Protein AF-G3X0H8-F1 (afdb_monomer)

Sequence (166 aa):
MCTAAGRGQPKPMELRCKNLIKETAKARLRKHDVRSKFSLWLSTKYSVLLPLLVKEEKIYVLFTVRSKKLRTSPGEVCFPGGKREPGDTDDITTALREAQEEIGLQPHQVEVICRLVPYINKPISGQGSKRSSTTYSKCGKGAGNRYQSVFLTVATIGEIPLLPNT

Structure (mmCIF, N/CA/C/O backbone):
data_AF-G3X0H8-F1
#
_entry.id   AF-G3X0H8-F1
#
loop_
_atom_site.group_PDB
_atom_site.id
_atom_site.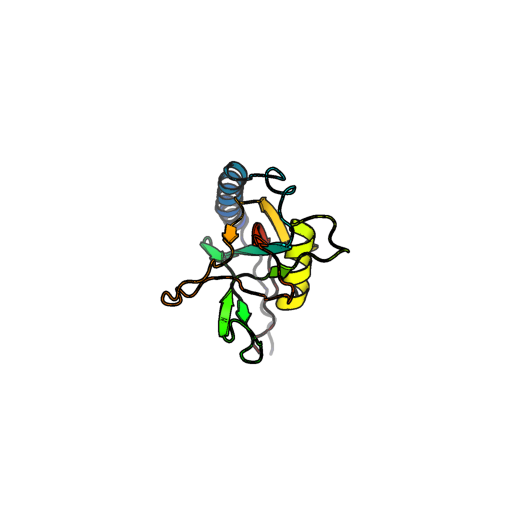type_symbol
_atom_site.label_atom_id
_atom_site.label_alt_id
_atom_site.label_comp_id
_atom_site.label_asym_id
_atom_site.label_entity_id
_atom_site.label_seq_id
_atom_site.pdbx_PDB_ins_code
_atom_site.Cartn_x
_atom_site.Cartn_y
_atom_site.Cartn_z
_atom_site.occupancy
_atom_site.B_iso_or_equiv
_atom_site.auth_seq_id
_atom_site.auth_comp_id
_atom_site.auth_asym_id
_atom_site.auth_atom_id
_atom_site.pdbx_PDB_model_num
ATOM 1 N N . MET A 1 1 ? -30.014 -20.988 31.792 1.00 44.28 1 MET A N 1
ATOM 2 C CA . MET A 1 1 ? -28.809 -20.129 31.774 1.00 44.28 1 MET A CA 1
ATOM 3 C C . MET A 1 1 ? -28.215 -20.148 30.372 1.00 44.28 1 MET A C 1
ATOM 5 O O . MET A 1 1 ? -28.340 -21.172 29.717 1.00 44.28 1 MET A O 1
ATOM 9 N N . CYS A 1 2 ? -27.604 -19.026 29.972 1.00 34.16 2 CYS A N 1
ATOM 10 C CA . CYS A 1 2 ? -26.963 -18.698 28.684 1.00 34.16 2 CYS A CA 1
ATOM 11 C C . CYS A 1 2 ? -27.846 -17.958 27.661 1.00 34.16 2 CYS A C 1
ATOM 13 O O . CYS A 1 2 ? -28.429 -18.526 26.743 1.00 34.16 2 CYS A O 1
ATOM 15 N N . THR A 1 3 ? -27.889 -16.638 27.847 1.00 40.78 3 THR A N 1
ATOM 16 C CA . THR A 1 3 ? -28.308 -15.598 26.902 1.00 40.78 3 THR A CA 1
ATOM 17 C C . THR A 1 3 ? -27.262 -15.437 25.794 1.00 40.78 3 THR A C 1
ATOM 19 O O . THR A 1 3 ? -26.092 -15.182 26.073 1.00 40.78 3 THR A O 1
ATOM 22 N N . ALA A 1 4 ? -27.682 -15.541 24.533 1.00 46.19 4 ALA A N 1
ATOM 23 C CA . ALA A 1 4 ? -26.863 -15.161 23.387 1.00 46.19 4 ALA A CA 1
ATOM 24 C C . ALA A 1 4 ? -26.883 -13.630 23.230 1.00 46.19 4 ALA A C 1
ATOM 26 O O . ALA A 1 4 ? -27.937 -13.031 23.017 1.00 46.19 4 ALA A O 1
ATOM 27 N N . ALA A 1 5 ? -25.717 -12.995 23.358 1.00 43.91 5 ALA A N 1
ATOM 28 C CA . ALA A 1 5 ? -25.538 -11.567 23.132 1.00 43.91 5 ALA A CA 1
ATOM 29 C C . ALA A 1 5 ? -25.761 -11.235 21.646 1.00 43.91 5 ALA A C 1
ATOM 31 O O . ALA A 1 5 ? -24.982 -11.630 20.775 1.00 43.91 5 ALA A O 1
ATOM 32 N N . GLY A 1 6 ? -26.842 -10.511 21.350 1.00 40.19 6 GLY A N 1
ATOM 33 C CA . GLY A 1 6 ? -27.113 -9.979 20.020 1.00 40.19 6 GLY A CA 1
ATOM 34 C C . GLY A 1 6 ? -26.052 -8.953 19.626 1.00 40.19 6 GLY A C 1
ATOM 35 O O . GLY A 1 6 ? -25.871 -7.942 20.301 1.00 40.19 6 GLY A O 1
ATOM 36 N N . ARG A 1 7 ? -25.354 -9.201 18.513 1.00 51.81 7 ARG A N 1
ATOM 37 C CA . ARG A 1 7 ? -24.513 -8.197 17.850 1.00 51.81 7 ARG A CA 1
ATOM 38 C C . ARG A 1 7 ? -25.427 -7.086 17.331 1.00 51.81 7 ARG A C 1
ATOM 40 O O . ARG A 1 7 ? -26.150 -7.289 16.359 1.00 51.81 7 ARG A O 1
ATOM 47 N N . GLY A 1 8 ? -25.434 -5.943 18.015 1.00 49.28 8 GLY A N 1
ATOM 48 C CA . GLY A 1 8 ? -26.210 -4.770 17.623 1.00 49.28 8 GLY A CA 1
ATOM 49 C C . GLY A 1 8 ? -25.766 -4.267 16.253 1.00 49.28 8 GLY A C 1
ATOM 50 O O . GLY A 1 8 ? -24.637 -3.811 16.090 1.00 49.28 8 GLY A O 1
ATOM 51 N N . GLN A 1 9 ? -26.653 -4.370 15.266 1.00 52.72 9 GLN A N 1
ATOM 52 C CA . GLN A 1 9 ? -26.481 -3.730 13.965 1.00 52.72 9 GLN A CA 1
ATOM 53 C C . GLN A 1 9 ? -26.384 -2.203 14.171 1.00 52.72 9 GLN A C 1
ATOM 55 O O . GLN A 1 9 ? -27.178 -1.650 14.941 1.00 52.72 9 GLN A O 1
ATOM 60 N N . PRO A 1 10 ? -25.432 -1.507 13.525 1.00 55.84 10 PRO A N 1
ATOM 61 C CA . PRO A 1 10 ? -25.267 -0.067 13.697 1.00 55.84 10 PRO A CA 1
ATOM 62 C C . PRO A 1 10 ? -26.507 0.686 13.199 1.00 55.84 10 PRO A C 1
ATOM 64 O O . PRO A 1 10 ? -27.081 0.357 12.159 1.00 55.84 10 PRO A O 1
ATOM 67 N N . LYS A 1 11 ? -26.930 1.715 13.943 1.00 51.84 11 LYS A N 1
ATOM 68 C CA . LYS A 1 11 ? -28.125 2.502 13.601 1.00 51.84 11 LYS A CA 1
ATOM 69 C C . LYS A 1 11 ? -27.911 3.261 12.273 1.00 51.84 11 LYS A C 1
ATOM 71 O O . LYS A 1 11 ? -26.797 3.719 12.015 1.00 51.84 11 LYS A O 1
ATOM 76 N N . PRO A 1 12 ? -28.960 3.496 11.458 1.00 56.22 12 PRO A N 1
ATOM 77 C CA . PRO A 1 12 ? -28.841 4.103 10.121 1.00 56.22 12 PRO A CA 1
ATOM 78 C C . PRO A 1 12 ? -28.105 5.455 10.072 1.00 56.22 12 PRO A C 1
ATOM 80 O O . PRO A 1 12 ? -27.419 5.753 9.096 1.00 56.22 12 PRO A O 1
ATOM 83 N N . MET A 1 13 ? -28.206 6.268 11.131 1.00 55.34 13 MET A N 1
ATOM 84 C CA . MET A 1 13 ? -27.499 7.554 11.233 1.00 55.34 13 MET A CA 1
ATOM 85 C C . MET A 1 13 ? -25.981 7.389 11.422 1.00 55.34 13 MET A C 1
ATOM 87 O O . MET A 1 13 ? -25.201 8.166 10.882 1.00 55.34 13 MET A O 1
ATOM 91 N N . GLU A 1 14 ? -25.560 6.340 12.127 1.00 52.50 14 GLU A N 1
ATOM 92 C CA . GLU A 1 14 ? -24.157 6.034 12.416 1.00 52.50 14 GLU A CA 1
ATOM 93 C C . GLU A 1 14 ? -23.444 5.492 11.165 1.00 52.50 14 GLU A C 1
ATOM 95 O O . GLU A 1 14 ? -22.281 5.801 10.905 1.00 52.50 14 GLU A O 1
ATOM 100 N N . LEU A 1 15 ? -24.172 4.751 10.319 1.00 54.50 15 LEU A N 1
ATOM 101 C CA . LEU A 1 15 ? -23.703 4.323 8.997 1.00 54.50 15 LEU A CA 1
ATOM 102 C C . LEU A 1 15 ? -23.510 5.517 8.040 1.00 54.50 15 LEU A C 1
ATOM 104 O O . LEU A 1 15 ? -22.591 5.518 7.220 1.00 54.50 15 LEU A O 1
ATOM 108 N N . ARG A 1 16 ? -24.339 6.564 8.170 1.00 55.53 16 ARG A N 1
ATOM 109 C CA . ARG A 1 16 ? -24.277 7.778 7.339 1.00 55.53 16 ARG A CA 1
ATOM 110 C C . ARG A 1 16 ? -23.019 8.615 7.615 1.00 55.53 16 ARG A C 1
ATOM 112 O O . ARG A 1 16 ? -22.410 9.098 6.663 1.00 55.53 16 ARG A O 1
ATOM 119 N N . CYS A 1 17 ? -22.594 8.732 8.877 1.00 51.53 17 CYS A N 1
ATOM 120 C CA . CYS A 1 17 ? -21.385 9.473 9.274 1.00 51.53 17 CYS A CA 1
ATOM 121 C C . CYS A 1 17 ? -20.080 8.703 8.998 1.00 51.53 17 CYS A C 1
ATOM 123 O O . CYS A 1 17 ? -19.125 9.292 8.487 1.00 51.53 17 CYS A O 1
ATOM 125 N N . LYS A 1 18 ? -20.050 7.376 9.217 1.00 57.94 18 LYS A N 1
ATOM 126 C CA . LYS A 1 18 ? -18.888 6.519 8.881 1.00 57.94 18 LYS A CA 1
ATOM 127 C C . LYS A 1 18 ? -18.514 6.594 7.399 1.00 57.94 18 LYS A C 1
ATOM 129 O O . LYS A 1 18 ? -17.332 6.612 7.052 1.00 57.94 18 LYS A O 1
ATOM 134 N N . ASN A 1 19 ? -19.514 6.706 6.528 1.00 65.25 19 ASN A N 1
ATOM 135 C CA . ASN A 1 19 ? -19.283 6.886 5.099 1.00 65.25 19 ASN A CA 1
ATOM 136 C C . ASN A 1 19 ? -18.688 8.266 4.773 1.00 65.25 19 ASN A C 1
ATOM 138 O O . ASN A 1 19 ? -17.894 8.373 3.846 1.00 65.25 19 ASN A O 1
ATOM 142 N N . LEU A 1 20 ? -18.960 9.314 5.557 1.00 78.62 20 LEU A N 1
ATOM 143 C CA . LEU A 1 20 ? -18.499 10.665 5.231 1.00 78.62 20 LEU A CA 1
ATOM 144 C C . LEU A 1 20 ? -16.974 10.822 5.333 1.00 78.62 20 LEU A C 1
ATOM 146 O O . LEU A 1 20 ? -16.364 11.379 4.419 1.00 78.62 20 LEU A O 1
ATOM 150 N N . ILE A 1 21 ? -16.334 10.318 6.397 1.00 84.94 21 ILE A N 1
ATOM 151 C CA . ILE A 1 21 ? -14.870 10.428 6.541 1.00 84.94 21 ILE A CA 1
ATOM 152 C C . ILE A 1 21 ? -14.135 9.585 5.493 1.00 84.94 21 ILE A C 1
ATOM 154 O O . ILE A 1 21 ? -13.172 10.059 4.884 1.00 84.94 21 ILE A O 1
ATOM 158 N N . LYS A 1 22 ? -14.628 8.367 5.231 1.00 83.81 22 LYS A N 1
ATOM 159 C CA . LYS A 1 22 ? -14.074 7.460 4.222 1.00 83.81 22 LYS A CA 1
ATOM 160 C C . LYS A 1 22 ? -14.166 8.083 2.830 1.00 83.81 22 LYS A C 1
ATOM 162 O O . LYS A 1 22 ? -13.156 8.167 2.132 1.00 83.81 22 LYS A O 1
ATOM 167 N N . GLU A 1 23 ? -15.340 8.582 2.450 1.00 88.31 23 GLU A N 1
ATOM 168 C CA . GLU A 1 23 ? -15.550 9.195 1.136 1.00 88.31 23 GLU A CA 1
ATOM 169 C C . GLU A 1 23 ? -14.804 10.529 0.989 1.00 88.31 23 GLU A C 1
ATOM 171 O O . GLU A 1 23 ? -14.206 10.789 -0.056 1.00 88.31 23 GLU A O 1
ATOM 176 N N . THR A 1 24 ? -14.711 11.337 2.051 1.00 90.62 24 THR A N 1
ATOM 177 C CA . THR A 1 24 ? -13.901 12.569 2.040 1.00 90.62 24 THR A CA 1
ATOM 178 C C . THR A 1 24 ? -12.415 12.261 1.850 1.00 90.62 24 THR A C 1
ATOM 180 O O . THR A 1 24 ? -11.739 12.911 1.047 1.00 90.62 24 THR A O 1
ATOM 183 N N . ALA A 1 25 ? -11.887 11.255 2.556 1.00 89.75 25 ALA A N 1
ATOM 184 C CA . ALA A 1 25 ? -10.498 10.834 2.413 1.00 89.75 25 ALA A CA 1
ATOM 185 C C . ALA A 1 25 ? -10.212 10.332 0.994 1.00 89.75 25 ALA A C 1
ATOM 187 O O . ALA A 1 25 ? -9.245 10.778 0.373 1.00 89.75 25 ALA A O 1
ATOM 188 N N . LYS A 1 26 ? -11.093 9.491 0.440 1.00 91.06 26 LYS A N 1
ATOM 189 C CA . LYS A 1 26 ? -11.005 9.043 -0.956 1.00 91.06 26 LYS A CA 1
ATOM 190 C C . LYS A 1 26 ? -10.997 10.215 -1.929 1.00 91.06 26 LYS A C 1
ATOM 192 O O . LYS A 1 26 ? -10.114 10.289 -2.780 1.00 91.06 26 LYS A O 1
ATOM 197 N N . ALA A 1 27 ? -11.938 11.149 -1.792 1.00 91.81 27 ALA A N 1
ATOM 198 C CA . ALA A 1 27 ? -12.041 12.309 -2.673 1.00 91.81 27 ALA A CA 1
ATOM 199 C C . ALA A 1 27 ? -10.761 13.159 -2.656 1.00 91.81 27 ALA A C 1
ATOM 201 O O . ALA A 1 27 ? -10.318 13.634 -3.702 1.00 91.81 27 ALA A O 1
ATOM 202 N N . ARG A 1 28 ? -10.128 13.321 -1.488 1.00 93.56 28 ARG A N 1
ATOM 203 C CA . ARG A 1 28 ? -8.842 14.025 -1.361 1.00 93.56 28 ARG A CA 1
ATOM 204 C C . ARG A 1 28 ? -7.690 13.235 -1.977 1.00 93.56 28 ARG A C 1
ATOM 206 O O . ARG A 1 28 ? -6.917 13.803 -2.738 1.00 93.56 28 ARG A O 1
ATOM 213 N N . LEU A 1 29 ? -7.593 11.938 -1.697 1.00 93.50 29 LEU A N 1
ATOM 214 C CA . LEU A 1 29 ? -6.523 11.071 -2.202 1.00 93.50 29 LEU A CA 1
ATOM 215 C C . LEU A 1 29 ? -6.539 10.946 -3.728 1.00 93.50 29 LEU A C 1
ATOM 217 O O . LEU A 1 29 ? -5.480 10.976 -4.352 1.00 93.50 29 LEU A O 1
ATOM 221 N N . ARG A 1 30 ? -7.726 10.888 -4.345 1.00 92.69 30 ARG A N 1
ATOM 222 C CA . ARG A 1 30 ? -7.873 10.845 -5.809 1.00 92.69 30 ARG A CA 1
ATOM 223 C C . ARG A 1 30 ? -7.306 12.085 -6.507 1.00 92.69 30 ARG A C 1
ATOM 225 O O . ARG A 1 30 ? -6.848 11.970 -7.638 1.00 92.69 30 ARG A O 1
ATOM 232 N N . LYS A 1 31 ? -7.264 13.247 -5.842 1.00 92.88 31 LYS A N 1
ATOM 233 C CA . LYS A 1 31 ? -6.633 14.467 -6.391 1.00 92.88 31 LYS A CA 1
ATOM 234 C C . LYS A 1 31 ? -5.111 14.344 -6.525 1.00 92.88 31 LYS A C 1
ATOM 236 O O . LYS A 1 31 ? -4.516 15.084 -7.298 1.00 92.88 31 LYS A O 1
ATOM 241 N N . HIS A 1 32 ? -4.496 13.418 -5.791 1.00 91.06 32 HIS A N 1
ATOM 242 C CA . HIS A 1 32 ? -3.055 13.165 -5.808 1.00 91.06 32 HIS A CA 1
ATOM 243 C C . HIS A 1 32 ? -2.674 11.905 -6.600 1.00 91.06 32 HIS A C 1
ATOM 245 O O . HIS A 1 32 ? -1.511 11.505 -6.570 1.00 91.06 32 HIS A O 1
ATOM 251 N N . ASP A 1 33 ? -3.623 11.278 -7.305 1.00 90.44 33 ASP A N 1
ATOM 252 C CA . ASP A 1 33 ? -3.339 10.089 -8.106 1.00 90.44 33 ASP A CA 1
ATOM 253 C C . ASP A 1 33 ? -2.463 10.436 -9.318 1.00 90.44 33 ASP A C 1
ATOM 255 O O . ASP A 1 33 ? -2.898 11.094 -10.266 1.00 90.44 33 ASP A O 1
ATOM 259 N N . VAL A 1 34 ? -1.218 9.957 -9.310 1.00 88.44 34 VAL A N 1
ATOM 260 C CA . VAL A 1 34 ? -0.285 10.132 -10.433 1.00 88.44 34 VAL A CA 1
ATOM 261 C C . VAL A 1 34 ? -0.499 9.104 -11.543 1.00 88.44 34 VAL A C 1
ATOM 263 O O . VAL A 1 34 ? 0.153 9.182 -12.590 1.00 88.44 34 VAL A O 1
ATOM 266 N N . ARG A 1 35 ? -1.426 8.156 -11.350 1.00 82.56 35 ARG A N 1
ATOM 267 C CA . ARG A 1 35 ? -1.718 7.062 -12.278 1.00 82.56 35 ARG A CA 1
ATOM 268 C C . ARG A 1 35 ? -0.433 6.327 -12.696 1.00 82.56 35 ARG A C 1
ATOM 270 O O . ARG A 1 35 ? 0.406 6.002 -11.864 1.00 82.56 35 ARG A O 1
ATOM 277 N N . SER A 1 36 ? -0.282 6.023 -13.983 1.00 74.00 36 SER A N 1
ATOM 278 C CA . SER A 1 36 ? 0.846 5.282 -14.557 1.00 74.00 36 SER A CA 1
ATOM 279 C C . SER A 1 36 ? 1.992 6.179 -15.042 1.00 74.00 36 SER A C 1
ATOM 281 O O . SER A 1 36 ? 2.912 5.670 -15.687 1.00 74.00 36 SER A O 1
ATOM 283 N N . LYS A 1 37 ? 1.984 7.487 -14.724 1.00 73.19 37 LYS A N 1
ATOM 284 C CA . LYS A 1 37 ? 2.945 8.474 -15.264 1.00 73.19 37 LYS A CA 1
ATOM 285 C C . LYS A 1 37 ? 4.418 8.099 -15.057 1.00 73.19 37 LYS A C 1
ATOM 287 O O . LYS A 1 37 ? 5.251 8.475 -15.869 1.00 73.19 37 LYS A O 1
ATOM 292 N N . PHE A 1 38 ? 4.735 7.339 -14.010 1.00 71.44 38 PHE A N 1
ATOM 293 C CA . PHE A 1 38 ? 6.112 6.978 -13.648 1.00 71.44 38 PHE A CA 1
ATOM 294 C C . PHE A 1 38 ? 6.469 5.506 -13.905 1.00 71.44 38 PHE A C 1
ATOM 296 O O . PHE A 1 38 ? 7.515 5.030 -13.472 1.00 71.44 38 PHE A O 1
ATOM 303 N N . SER A 1 39 ? 5.618 4.764 -14.615 1.00 61.44 39 SER A N 1
ATOM 304 C CA . SER A 1 39 ? 5.764 3.311 -14.765 1.00 61.44 39 SER A CA 1
ATOM 305 C C . SER A 1 39 ? 6.861 2.862 -15.749 1.00 61.44 39 SER A C 1
ATOM 307 O O . SER A 1 39 ? 7.119 1.667 -15.836 1.00 61.44 39 SER A O 1
ATOM 309 N N . LEU A 1 40 ? 7.547 3.752 -16.478 1.00 60.88 40 LEU A N 1
ATOM 310 C CA . LEU A 1 40 ? 8.282 3.354 -17.695 1.00 60.88 40 LEU A CA 1
ATOM 311 C C . LEU A 1 40 ? 9.824 3.372 -17.644 1.00 60.88 40 LEU A C 1
ATOM 313 O O . LEU A 1 40 ? 10.432 2.999 -18.638 1.00 60.88 40 LEU A O 1
ATOM 317 N N . TRP A 1 41 ? 10.491 3.744 -16.542 1.00 57.50 41 TRP A N 1
ATOM 318 C CA . TRP A 1 41 ? 11.933 4.085 -16.622 1.00 57.50 41 TRP A CA 1
ATOM 319 C C . TRP A 1 41 ? 12.885 3.452 -15.593 1.00 57.50 41 TRP A C 1
ATOM 321 O O . TRP A 1 41 ? 14.025 3.889 -15.451 1.00 57.50 41 TRP A O 1
ATOM 331 N N . LEU A 1 42 ? 12.451 2.439 -14.836 1.00 63.00 42 LEU A N 1
ATOM 332 C CA . LEU A 1 42 ? 13.184 1.986 -13.643 1.00 63.00 42 LEU A CA 1
ATOM 333 C C . LEU A 1 42 ? 13.426 0.469 -13.675 1.00 63.00 42 LEU A C 1
ATOM 335 O O . LEU A 1 42 ? 12.485 -0.320 -13.694 1.00 63.00 42 LEU A O 1
ATOM 339 N N . SER A 1 43 ? 14.708 0.072 -13.678 1.00 68.94 43 SER A N 1
ATOM 340 C CA . SER A 1 43 ? 15.165 -1.325 -13.841 1.00 68.94 43 SER A CA 1
ATOM 341 C C . SER A 1 43 ? 14.771 -2.234 -12.672 1.00 68.94 43 SER A C 1
ATOM 343 O O . SER A 1 43 ? 14.622 -3.442 -12.837 1.00 68.94 43 SER A O 1
ATOM 345 N N . THR A 1 44 ? 14.605 -1.683 -11.469 1.00 80.44 44 THR A N 1
ATOM 346 C CA . THR A 1 44 ? 14.100 -2.434 -10.317 1.00 80.44 44 THR A CA 1
ATOM 347 C C . THR A 1 44 ? 12.964 -1.661 -9.666 1.00 80.44 44 THR A C 1
ATOM 349 O O . THR A 1 44 ? 13.148 -0.543 -9.176 1.00 80.44 44 THR A O 1
ATOM 352 N N . LYS A 1 45 ? 11.781 -2.274 -9.675 1.00 86.81 45 LYS A N 1
ATOM 353 C CA . LYS A 1 45 ? 10.562 -1.717 -9.099 1.00 86.81 45 LYS A CA 1
ATOM 354 C C . LYS A 1 45 ? 10.171 -2.475 -7.844 1.00 86.81 45 LYS A C 1
ATOM 356 O O . LYS A 1 45 ? 10.245 -3.703 -7.802 1.00 86.81 45 LYS A O 1
ATOM 361 N N . TYR A 1 46 ? 9.742 -1.714 -6.859 1.00 91.25 46 TYR A N 1
ATOM 362 C CA . TYR A 1 46 ? 9.099 -2.172 -5.648 1.00 91.25 46 TYR A CA 1
ATOM 363 C C . TYR A 1 46 ? 7.744 -1.491 -5.544 1.00 91.25 46 TYR A C 1
ATOM 365 O O . TYR A 1 46 ? 7.604 -0.337 -5.950 1.00 91.25 46 TYR A O 1
ATOM 373 N N . SER A 1 47 ? 6.780 -2.174 -4.953 1.00 92.44 47 SER A N 1
ATOM 374 C CA . SER A 1 47 ? 5.482 -1.595 -4.642 1.00 92.44 47 SER A CA 1
ATOM 375 C C . SER A 1 47 ? 5.159 -1.834 -3.182 1.00 92.44 47 SER A C 1
ATOM 377 O O . SER A 1 47 ? 5.408 -2.916 -2.655 1.00 92.44 47 SER A O 1
ATOM 379 N N . VAL A 1 48 ? 4.596 -0.816 -2.542 1.00 94.00 48 VAL A N 1
ATOM 380 C CA . VAL A 1 48 ? 4.103 -0.888 -1.168 1.00 94.00 48 VAL A CA 1
ATOM 381 C C . VAL A 1 48 ? 2.637 -0.489 -1.125 1.00 94.00 48 VAL A C 1
ATOM 383 O O . VAL A 1 48 ? 2.191 0.396 -1.863 1.00 94.00 48 VAL A O 1
ATOM 386 N N . LEU A 1 49 ? 1.891 -1.144 -0.246 1.00 94.12 49 LEU A N 1
ATOM 387 C CA . LEU A 1 49 ? 0.509 -0.819 0.056 1.00 94.12 49 LEU A CA 1
ATOM 388 C C . LEU A 1 49 ? 0.476 0.093 1.282 1.00 94.12 49 LEU A C 1
ATOM 390 O O . LEU A 1 49 ? 0.940 -0.306 2.340 1.00 94.12 49 LEU A O 1
ATOM 394 N N . LEU A 1 50 ? -0.100 1.289 1.162 1.00 95.31 50 LEU A N 1
ATOM 395 C CA . LEU A 1 50 ? -0.452 2.152 2.286 1.00 95.31 50 LEU A CA 1
ATOM 396 C C . LEU A 1 50 ? -1.888 1.814 2.719 1.00 95.31 50 LEU A C 1
ATOM 398 O O . LEU A 1 50 ? -2.835 2.303 2.088 1.00 95.31 50 LEU A O 1
ATOM 402 N N . PRO A 1 51 ? -2.085 0.972 3.747 1.00 92.38 51 PRO A N 1
ATOM 403 C CA . PRO A 1 51 ? -3.391 0.418 4.040 1.00 92.38 51 PRO A CA 1
ATOM 404 C C . PRO A 1 51 ? -4.111 1.311 5.054 1.00 92.38 51 PRO A C 1
ATOM 406 O O . PRO A 1 51 ? -3.637 1.505 6.175 1.00 92.38 51 PRO A O 1
ATOM 409 N N . LEU A 1 52 ? -5.253 1.867 4.648 1.00 92.69 52 LEU A N 1
ATOM 410 C CA . LEU A 1 52 ? -6.081 2.751 5.464 1.00 92.69 52 LEU A CA 1
ATOM 411 C C . LEU A 1 52 ? -7.237 1.972 6.091 1.00 92.69 52 LEU A C 1
ATOM 413 O O . LEU A 1 52 ? -8.069 1.405 5.380 1.00 92.69 52 LEU A O 1
ATOM 417 N N . LEU A 1 53 ? -7.320 1.992 7.419 1.00 89.88 53 LEU A N 1
ATOM 418 C CA . LEU A 1 53 ? -8.430 1.421 8.176 1.00 89.88 53 LEU A CA 1
ATOM 419 C C . LEU A 1 53 ? -9.295 2.549 8.727 1.00 89.88 53 LEU A C 1
ATOM 421 O O . LEU A 1 53 ? -8.780 3.495 9.319 1.00 89.88 53 LEU A O 1
ATOM 425 N N . VAL A 1 54 ? -10.610 2.436 8.557 1.00 85.56 54 VAL A N 1
ATOM 426 C CA . VAL A 1 54 ? -11.571 3.378 9.139 1.00 85.56 54 VAL A CA 1
ATOM 427 C C . VAL A 1 54 ? -12.280 2.681 10.289 1.00 85.56 54 VAL A C 1
ATOM 429 O O . VAL A 1 54 ? -13.028 1.733 10.070 1.00 85.56 54 VAL A O 1
ATOM 432 N N . LYS A 1 55 ? -12.046 3.147 11.515 1.00 83.88 55 LYS A N 1
ATOM 433 C CA . LYS A 1 55 ? -12.678 2.617 12.728 1.00 83.88 55 LYS A CA 1
ATOM 434 C C . LYS A 1 55 ? -13.041 3.779 13.639 1.00 83.88 55 LYS A C 1
ATOM 436 O O . LYS A 1 55 ? -12.250 4.706 13.758 1.00 83.88 55 LYS A O 1
ATOM 441 N N . GLU A 1 56 ? -14.222 3.737 14.262 1.00 84.44 56 GLU A N 1
ATOM 442 C CA . GLU A 1 56 ? -14.639 4.749 15.255 1.00 84.44 56 GLU A CA 1
ATOM 443 C C . GLU A 1 56 ? -14.443 6.198 14.746 1.00 84.44 56 GLU A C 1
ATOM 445 O O . GLU A 1 56 ? -13.894 7.048 15.439 1.00 84.44 56 GLU A O 1
ATOM 450 N N . GLU A 1 57 ? -14.830 6.452 13.486 1.00 81.38 57 GLU A N 1
ATOM 451 C CA . GLU A 1 57 ? -14.701 7.757 12.802 1.00 81.38 57 GLU A CA 1
ATOM 452 C C . GLU A 1 57 ? -13.266 8.306 12.694 1.00 81.38 57 GLU A C 1
ATOM 454 O O . GLU A 1 57 ? -13.051 9.495 12.465 1.00 81.38 57 GLU A O 1
ATOM 459 N N . LYS A 1 58 ? -12.263 7.435 12.802 1.00 86.56 58 LYS A N 1
ATOM 460 C CA . LYS A 1 58 ? -10.847 7.769 12.646 1.00 86.56 58 LYS A CA 1
ATOM 461 C C . LYS A 1 58 ? -10.214 6.928 11.550 1.00 86.56 58 LYS A C 1
ATOM 463 O O . LYS A 1 58 ? -10.635 5.804 11.276 1.00 86.56 58 LYS A O 1
ATOM 468 N N . ILE A 1 59 ? -9.187 7.497 10.924 1.00 89.12 59 ILE A N 1
ATOM 469 C CA . ILE A 1 59 ? -8.362 6.812 9.930 1.00 89.12 59 ILE A CA 1
ATOM 470 C C . ILE A 1 59 ? -7.077 6.359 10.611 1.00 89.12 59 ILE A C 1
ATOM 472 O O . ILE A 1 59 ? -6.374 7.161 11.223 1.00 89.12 59 ILE A O 1
ATOM 476 N N . TYR A 1 60 ? -6.765 5.081 10.457 1.00 91.94 60 TYR A N 1
ATOM 477 C CA . TYR A 1 60 ? -5.536 4.453 10.912 1.00 91.94 60 TYR A CA 1
ATOM 478 C C . TYR A 1 60 ? -4.742 3.973 9.707 1.00 91.94 60 TYR A C 1
ATOM 480 O O . TYR A 1 60 ? -5.310 3.633 8.668 1.00 91.94 60 TYR A O 1
ATOM 488 N N . VAL A 1 61 ? -3.425 3.917 9.868 1.00 92.12 61 VAL A N 1
ATOM 489 C CA . VAL A 1 61 ? -2.524 3.338 8.876 1.00 92.12 61 VAL A CA 1
ATOM 490 C C . VAL A 1 61 ? -1.932 2.068 9.465 1.00 92.12 61 VAL A C 1
ATOM 492 O O . VAL A 1 61 ? -1.406 2.095 10.578 1.00 92.12 61 VAL A O 1
ATOM 495 N N . LEU A 1 62 ? -2.039 0.959 8.735 1.00 89.44 62 LEU A N 1
ATOM 496 C CA . LEU A 1 62 ? -1.447 -0.309 9.148 1.00 89.44 62 LEU A CA 1
ATOM 497 C C . LEU A 1 62 ? 0.027 -0.369 8.754 1.00 89.44 62 LEU A C 1
ATOM 499 O O . LEU A 1 62 ? 0.401 -0.054 7.624 1.00 89.44 62 LEU A O 1
ATOM 503 N N . PHE A 1 63 ? 0.840 -0.834 9.695 1.00 88.69 63 PHE A N 1
ATOM 504 C CA . PHE A 1 63 ? 2.252 -1.122 9.500 1.00 88.69 63 PHE A CA 1
ATOM 505 C C . PHE A 1 63 ? 2.536 -2.582 9.855 1.00 88.69 63 PHE A C 1
ATOM 507 O O . PHE A 1 63 ? 1.838 -3.178 10.675 1.00 88.69 63 PHE A O 1
ATOM 514 N N . THR A 1 64 ? 3.588 -3.136 9.269 1.00 82.81 64 THR A N 1
ATOM 515 C CA . THR A 1 64 ? 4.161 -4.435 9.615 1.00 82.81 64 THR A CA 1
ATOM 516 C C . THR A 1 64 ? 5.493 -4.235 10.325 1.00 82.81 64 THR A C 1
ATOM 518 O O . THR A 1 64 ? 6.198 -3.247 10.106 1.00 82.81 64 THR A O 1
ATOM 521 N N . VAL A 1 65 ? 5.848 -5.179 11.197 1.00 81.94 65 VAL A N 1
ATOM 522 C CA . VAL A 1 65 ? 7.191 -5.262 11.779 1.00 81.94 65 VAL A CA 1
ATOM 523 C C . VAL A 1 65 ? 7.915 -6.403 11.093 1.00 81.94 65 VAL A C 1
ATOM 525 O O . VAL A 1 65 ? 7.482 -7.555 11.150 1.00 81.94 65 VAL A O 1
ATOM 528 N N . ARG A 1 66 ? 9.035 -6.098 10.438 1.00 75.38 66 ARG A N 1
ATOM 529 C CA . ARG A 1 66 ? 9.809 -7.114 9.721 1.00 75.38 66 ARG A CA 1
ATOM 530 C C . ARG A 1 66 ? 10.402 -8.125 10.693 1.00 75.38 66 ARG A C 1
ATOM 532 O O . ARG A 1 66 ? 10.950 -7.762 11.735 1.00 75.38 66 ARG A O 1
ATOM 539 N N . SER A 1 67 ? 10.375 -9.401 10.310 1.00 74.12 67 SER A N 1
ATOM 540 C CA . SER A 1 67 ? 11.017 -10.462 11.089 1.00 74.12 67 SER A CA 1
ATOM 541 C C . SER A 1 67 ? 12.482 -10.128 11.382 1.00 74.12 67 SER A C 1
ATOM 543 O O . SER A 1 67 ? 13.246 -9.751 10.489 1.00 74.12 67 SER A O 1
ATOM 545 N N . LYS A 1 68 ? 12.901 -10.333 12.636 1.00 72.75 68 LYS A N 1
ATOM 546 C CA . LYS A 1 68 ? 14.290 -10.121 13.075 1.00 72.75 68 LYS A CA 1
ATOM 547 C C . LYS A 1 68 ? 15.299 -11.042 12.373 1.00 72.75 68 LYS A C 1
ATOM 549 O O . LYS A 1 68 ? 16.496 -10.796 12.441 1.00 72.75 68 LYS A O 1
ATOM 554 N N . LYS A 1 69 ? 14.823 -12.098 11.705 1.00 67.00 69 LYS A N 1
ATOM 555 C CA . LYS A 1 69 ? 15.648 -13.096 11.006 1.00 67.00 69 LYS A CA 1
ATOM 556 C C . LYS A 1 69 ? 16.027 -12.682 9.576 1.00 67.00 69 LYS A C 1
ATOM 558 O O . LYS A 1 69 ? 16.729 -13.423 8.894 1.00 67.00 69 LYS A O 1
ATOM 563 N N . LEU A 1 70 ? 15.549 -11.532 9.093 1.00 63.62 70 LEU A N 1
ATOM 564 C CA . LEU A 1 70 ? 15.816 -11.070 7.732 1.00 63.62 70 LEU A CA 1
ATOM 565 C C . LEU A 1 70 ? 17.201 -10.430 7.609 1.00 63.62 70 LEU A C 1
ATOM 567 O O . LEU A 1 70 ? 17.679 -9.731 8.497 1.00 63.62 70 LEU A O 1
ATOM 571 N N . ARG A 1 71 ? 17.833 -10.652 6.452 1.00 58.06 71 ARG A N 1
ATOM 572 C CA . ARG A 1 71 ? 19.199 -10.195 6.150 1.00 58.06 71 ARG A CA 1
ATOM 573 C C . ARG A 1 71 ? 19.318 -8.668 6.029 1.00 58.06 71 ARG A C 1
ATOM 575 O O . ARG A 1 71 ? 20.421 -8.139 6.114 1.00 58.06 71 ARG A O 1
ATOM 582 N N . THR A 1 72 ? 18.201 -7.972 5.817 1.00 55.59 72 THR A N 1
ATOM 583 C CA . THR A 1 72 ? 18.113 -6.509 5.739 1.00 55.59 72 THR A CA 1
ATOM 584 C C . THR A 1 72 ? 16.911 -5.988 6.527 1.00 55.59 72 THR A C 1
ATOM 586 O O . THR A 1 72 ? 15.834 -6.595 6.500 1.00 55.59 72 THR A O 1
ATOM 589 N N . SER A 1 73 ? 17.109 -4.855 7.212 1.00 57.53 73 SER A N 1
ATOM 590 C CA . SER A 1 73 ? 16.093 -4.147 8.010 1.00 57.53 73 SER A CA 1
ATOM 591 C C . SER A 1 73 ? 15.316 -5.022 9.019 1.00 57.53 73 SER A C 1
ATOM 593 O O . SER A 1 73 ? 14.082 -4.982 9.041 1.00 57.53 73 SER A O 1
ATOM 595 N N . PRO A 1 74 ? 15.986 -5.865 9.833 1.00 69.19 74 PRO A N 1
ATOM 596 C CA . PRO A 1 74 ? 15.308 -6.694 10.827 1.00 69.19 74 PRO A CA 1
ATOM 597 C C . PRO A 1 74 ? 14.656 -5.829 11.915 1.00 69.19 74 PRO A C 1
ATOM 599 O O . PRO A 1 74 ? 15.311 -4.973 12.504 1.00 69.19 74 PRO A O 1
ATOM 602 N N . GLY A 1 75 ? 13.378 -6.076 12.215 1.00 73.06 75 GLY A N 1
ATOM 603 C CA . GLY A 1 75 ? 12.636 -5.343 13.247 1.00 73.06 75 GLY A CA 1
ATOM 604 C C . GLY A 1 75 ? 12.196 -3.928 12.860 1.00 73.06 75 G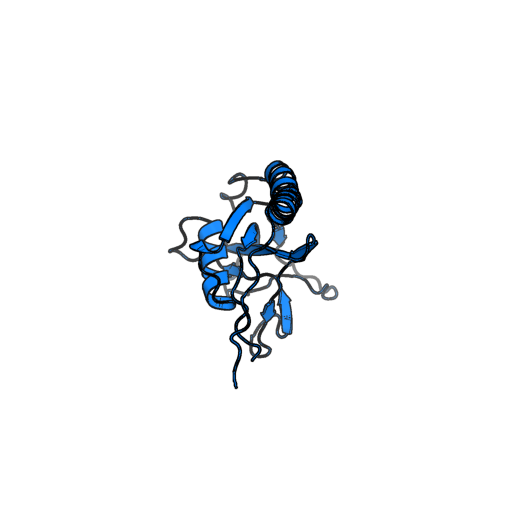LY A C 1
ATOM 605 O O . GLY A 1 75 ? 11.620 -3.241 13.699 1.00 73.06 75 GLY A O 1
ATOM 606 N N . GLU A 1 76 ? 12.442 -3.484 11.624 1.00 79.69 76 GLU A N 1
ATOM 607 C CA . GLU A 1 76 ? 11.956 -2.185 11.153 1.00 79.69 76 GLU A CA 1
ATOM 608 C C . GLU A 1 76 ? 10.441 -2.208 10.918 1.00 79.69 76 GLU A C 1
ATOM 610 O O . GLU A 1 76 ? 9.874 -3.214 10.478 1.00 79.69 76 GLU A O 1
ATOM 615 N N . VAL A 1 77 ? 9.806 -1.069 11.206 1.00 84.19 77 VAL A N 1
ATOM 616 C CA . VAL A 1 77 ? 8.400 -0.802 10.901 1.00 84.19 77 VAL A CA 1
ATOM 617 C C . VAL A 1 77 ? 8.303 -0.371 9.440 1.00 84.19 77 VAL A C 1
ATOM 619 O O . VAL A 1 77 ? 8.938 0.605 9.037 1.00 84.19 77 VAL A O 1
ATOM 622 N N . CYS A 1 78 ? 7.515 -1.082 8.641 1.00 87.06 78 CYS A N 1
ATOM 623 C CA . CYS A 1 78 ? 7.315 -0.770 7.230 1.00 87.06 78 CYS A CA 1
ATOM 624 C C . CYS A 1 78 ? 5.859 -0.965 6.803 1.00 87.06 78 CYS A C 1
ATOM 626 O O . CYS A 1 78 ? 5.055 -1.561 7.510 1.00 87.06 78 CYS A O 1
ATOM 628 N N . PHE A 1 79 ? 5.506 -0.446 5.633 1.00 92.94 79 PHE A N 1
ATOM 629 C CA . PHE A 1 79 ? 4.259 -0.828 4.969 1.00 92.94 79 PHE A CA 1
ATOM 630 C C . PHE A 1 79 ? 4.382 -2.217 4.347 1.00 92.94 79 PHE A C 1
ATOM 632 O O . PHE A 1 79 ? 5.501 -2.568 3.992 1.00 92.94 79 PHE A O 1
ATOM 639 N N . PRO A 1 80 ? 3.292 -2.979 4.158 1.00 90.62 80 PRO A N 1
ATOM 640 C CA . PRO A 1 80 ? 3.344 -4.203 3.368 1.00 90.62 80 PRO A CA 1
ATOM 641 C C . PRO A 1 80 ? 3.843 -3.922 1.951 1.00 90.62 80 PRO A C 1
ATOM 643 O O . PRO A 1 80 ? 3.396 -2.958 1.319 1.00 90.62 80 PRO A O 1
ATOM 646 N N . GLY A 1 81 ? 4.757 -4.740 1.436 1.00 91.94 81 GLY A N 1
ATOM 647 C CA . GLY A 1 81 ? 5.239 -4.556 0.073 1.00 91.94 81 GLY A CA 1
ATOM 648 C C . GLY A 1 81 ? 6.571 -5.209 -0.253 1.00 91.94 81 GLY A C 1
ATOM 649 O O . GLY A 1 81 ? 7.342 -5.641 0.604 1.00 91.94 81 GLY A O 1
ATOM 650 N N . GLY A 1 82 ? 6.895 -5.196 -1.539 1.00 90.38 82 GLY A N 1
ATOM 651 C CA . GLY A 1 82 ? 8.088 -5.860 -2.025 1.00 90.38 82 GLY A CA 1
ATOM 652 C C . GLY A 1 82 ? 8.337 -5.666 -3.505 1.00 90.38 82 GLY A C 1
ATOM 653 O O . GLY A 1 82 ? 7.965 -4.650 -4.093 1.00 90.38 82 GLY A O 1
ATOM 654 N N . LYS A 1 83 ? 9.135 -6.573 -4.064 1.00 91.12 83 LYS A N 1
ATOM 655 C CA . LYS A 1 83 ? 9.735 -6.395 -5.387 1.00 91.12 83 LYS A CA 1
ATOM 656 C C . LYS A 1 83 ? 8.724 -6.827 -6.437 1.00 91.12 83 LYS A C 1
ATOM 658 O O . LYS A 1 83 ? 8.086 -7.856 -6.271 1.00 91.12 83 LYS A O 1
ATOM 663 N N . ARG A 1 84 ? 8.647 -6.096 -7.547 1.00 90.88 84 ARG A N 1
ATOM 664 C CA . ARG A 1 84 ? 7.863 -6.544 -8.696 1.00 90.88 84 ARG A CA 1
ATOM 665 C C . ARG A 1 84 ? 8.441 -7.834 -9.271 1.00 90.88 84 ARG A C 1
ATOM 667 O O . ARG A 1 84 ? 9.648 -7.917 -9.529 1.00 90.88 84 ARG A O 1
ATOM 674 N N . GLU A 1 85 ? 7.566 -8.801 -9.501 1.00 91.44 85 GLU A N 1
ATOM 675 C CA . GLU A 1 85 ? 7.884 -10.091 -10.105 1.00 91.44 85 GLU A CA 1
ATOM 676 C C . GLU A 1 85 ? 7.418 -10.162 -11.568 1.00 91.44 85 GLU A C 1
ATOM 678 O O . GLU A 1 85 ? 6.555 -9.379 -11.974 1.00 91.44 85 GLU A O 1
ATOM 683 N N . PRO A 1 86 ? 7.969 -11.081 -12.390 1.00 89.31 86 PRO A N 1
ATOM 684 C CA . PRO A 1 86 ? 7.576 -11.214 -13.796 1.00 89.31 86 PRO A CA 1
ATOM 685 C C . PRO A 1 86 ? 6.081 -11.489 -14.017 1.00 89.31 86 PRO A C 1
ATOM 687 O O . PRO A 1 86 ? 5.562 -11.140 -15.072 1.00 89.31 86 PRO A O 1
ATOM 690 N N . GLY A 1 87 ? 5.397 -12.094 -13.039 1.00 89.25 87 GLY A N 1
ATOM 691 C CA . GLY A 1 87 ? 3.959 -12.375 -13.103 1.00 89.25 87 GLY A CA 1
ATOM 692 C C . GLY A 1 87 ? 3.054 -11.183 -12.767 1.00 89.25 87 GLY A C 1
ATOM 693 O O . GLY A 1 87 ? 1.851 -11.253 -13.005 1.00 89.25 87 GLY A O 1
ATOM 694 N N . ASP A 1 88 ? 3.600 -10.086 -12.235 1.00 92.25 88 ASP A N 1
ATOM 695 C CA . ASP A 1 88 ? 2.793 -8.941 -11.813 1.00 92.25 88 ASP A CA 1
ATOM 696 C C . ASP A 1 88 ? 2.411 -8.070 -13.021 1.00 92.25 88 ASP A C 1
ATOM 698 O O . ASP A 1 88 ? 3.272 -7.455 -13.669 1.00 92.25 88 ASP A O 1
ATOM 702 N N . THR A 1 89 ? 1.107 -7.961 -13.296 1.00 91.94 89 THR A N 1
ATOM 703 C CA . THR A 1 89 ? 0.591 -7.190 -14.445 1.00 91.94 89 THR A CA 1
ATOM 704 C C . THR A 1 89 ? 0.888 -5.693 -14.321 1.00 91.94 89 THR A C 1
ATOM 706 O O . THR A 1 89 ? 1.288 -5.038 -15.288 1.00 91.94 89 THR A O 1
ATOM 709 N N . ASP A 1 90 ? 0.808 -5.154 -13.106 1.00 90.44 90 ASP A N 1
ATOM 710 C CA . ASP A 1 90 ? 1.109 -3.765 -12.793 1.00 90.44 90 ASP A CA 1
ATOM 711 C C . ASP A 1 90 ? 1.642 -3.589 -11.363 1.00 90.44 90 ASP A C 1
ATOM 713 O O . ASP A 1 90 ? 1.771 -4.536 -10.587 1.00 90.44 90 ASP A O 1
ATOM 717 N N . ASP A 1 91 ? 1.982 -2.348 -11.019 1.00 91.19 91 ASP A N 1
ATOM 718 C CA . ASP A 1 91 ? 2.569 -2.028 -9.717 1.00 91.19 91 ASP A CA 1
ATOM 719 C C . ASP A 1 91 ? 1.545 -2.180 -8.565 1.00 91.19 91 ASP A C 1
ATOM 721 O O . ASP A 1 91 ? 1.949 -2.355 -7.414 1.00 91.19 91 ASP A O 1
ATOM 725 N N . ILE A 1 92 ? 0.235 -2.157 -8.858 1.00 93.50 92 ILE A N 1
ATOM 726 C CA . ILE A 1 92 ? -0.839 -2.424 -7.884 1.00 93.50 92 ILE A CA 1
ATOM 727 C C . ILE A 1 92 ? -0.876 -3.920 -7.562 1.00 93.50 92 ILE A C 1
ATOM 729 O O . ILE A 1 92 ? -0.920 -4.288 -6.390 1.00 93.50 92 ILE A O 1
ATOM 733 N N . THR A 1 93 ? -0.793 -4.768 -8.589 1.00 94.69 93 THR A N 1
ATOM 734 C CA . THR A 1 93 ? -0.736 -6.229 -8.473 1.00 94.69 93 THR A CA 1
ATOM 735 C C . THR A 1 93 ? 0.404 -6.646 -7.548 1.00 94.69 93 THR A C 1
ATOM 737 O O . THR A 1 93 ? 0.168 -7.398 -6.606 1.00 94.69 93 THR A O 1
ATOM 740 N N . THR A 1 94 ? 1.601 -6.071 -7.724 1.00 94.06 94 THR A N 1
ATOM 741 C CA . THR A 1 94 ? 2.739 -6.309 -6.820 1.00 94.06 94 THR A CA 1
ATOM 742 C C . THR A 1 94 ? 2.412 -5.957 -5.364 1.00 94.06 94 THR A C 1
ATOM 744 O O . THR A 1 94 ? 2.702 -6.739 -4.464 1.00 94.06 94 THR A O 1
ATOM 747 N N . ALA A 1 95 ? 1.813 -4.785 -5.109 1.00 94.62 95 ALA A N 1
ATOM 748 C CA . ALA A 1 95 ? 1.498 -4.347 -3.745 1.00 94.62 95 ALA A CA 1
ATOM 749 C C . ALA A 1 95 ? 0.458 -5.254 -3.070 1.00 94.62 95 ALA A C 1
ATOM 751 O O . ALA A 1 95 ? 0.590 -5.560 -1.887 1.00 94.62 95 ALA A O 1
ATOM 752 N N . LEU A 1 96 ? -0.570 -5.676 -3.814 1.00 94.88 96 LEU A N 1
ATOM 753 C CA . LEU A 1 96 ? -1.618 -6.559 -3.304 1.00 94.88 96 LEU A CA 1
ATOM 754 C C . LEU A 1 96 ? -1.095 -7.975 -3.048 1.00 94.88 96 LEU A C 1
ATOM 756 O O . LEU A 1 96 ? -1.401 -8.531 -1.998 1.00 94.88 96 LEU A O 1
ATOM 760 N N . ARG A 1 97 ? -0.273 -8.528 -3.952 1.00 96.06 97 ARG A N 1
ATOM 761 C CA . ARG A 1 97 ? 0.374 -9.835 -3.767 1.00 96.06 97 ARG A CA 1
ATOM 762 C C . ARG A 1 97 ? 1.226 -9.853 -2.497 1.00 96.06 97 ARG A C 1
ATOM 764 O O . ARG A 1 97 ? 1.035 -10.710 -1.643 1.00 96.06 97 ARG A O 1
ATOM 771 N N . GLU A 1 98 ? 2.114 -8.875 -2.333 1.00 94.25 98 GLU A N 1
ATOM 772 C CA . GLU A 1 98 ? 2.980 -8.799 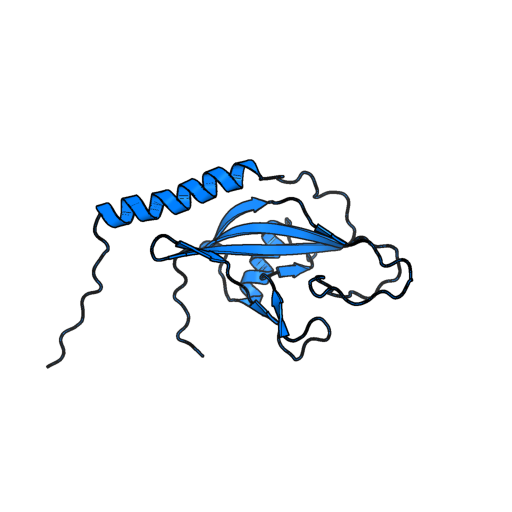-1.147 1.00 94.25 98 GLU A CA 1
ATOM 773 C C . GLU A 1 98 ? 2.161 -8.569 0.135 1.00 94.25 98 GLU A C 1
ATOM 775 O O . GLU A 1 98 ? 2.448 -9.172 1.163 1.00 94.25 98 GLU A O 1
ATOM 780 N N . ALA A 1 99 ? 1.095 -7.760 0.096 1.00 92.19 99 ALA A N 1
ATOM 781 C CA . ALA A 1 99 ? 0.204 -7.602 1.248 1.00 92.19 99 ALA A CA 1
ATOM 782 C C . ALA A 1 99 ? -0.543 -8.903 1.598 1.00 92.19 99 ALA A C 1
ATOM 784 O O . ALA A 1 99 ? -0.728 -9.214 2.776 1.00 92.19 99 ALA A O 1
ATOM 785 N N . GLN A 1 100 ? -0.948 -9.686 0.599 1.00 93.50 100 GLN A N 1
ATOM 786 C CA . GLN A 1 100 ? -1.543 -10.999 0.821 1.00 93.50 100 GLN A CA 1
ATOM 787 C C . GLN A 1 100 ? -0.539 -11.964 1.471 1.00 93.50 100 GLN A C 1
ATOM 789 O O . GLN A 1 100 ? -0.896 -12.656 2.421 1.00 93.50 100 GLN A O 1
ATOM 794 N N . GLU A 1 101 ? 0.710 -11.986 1.005 1.00 90.31 101 GLU A N 1
ATOM 795 C CA . GLU A 1 101 ? 1.774 -12.837 1.554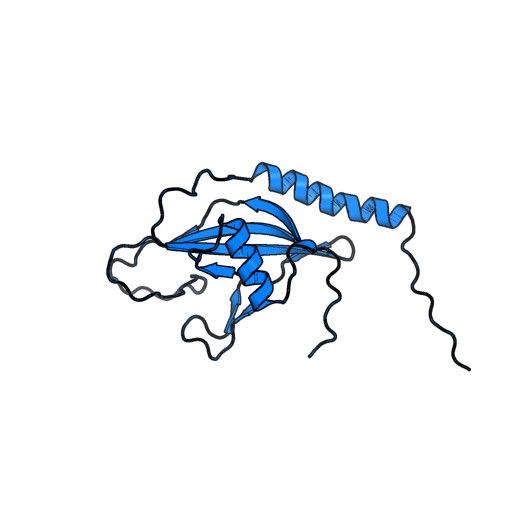 1.00 90.31 101 GLU A CA 1
ATOM 796 C C . GLU A 1 101 ? 2.189 -12.430 2.977 1.00 90.31 101 GLU A C 1
ATOM 798 O O . GLU A 1 101 ? 2.389 -13.293 3.832 1.00 90.31 101 GLU A O 1
ATOM 803 N N . GLU A 1 102 ? 2.317 -11.127 3.251 1.00 88.62 102 GLU A N 1
ATOM 804 C CA . GLU A 1 102 ? 2.839 -10.632 4.531 1.00 88.62 102 GLU A CA 1
ATOM 805 C C . GLU A 1 102 ? 1.782 -10.561 5.642 1.00 88.62 102 GLU A C 1
ATOM 807 O O . GLU A 1 102 ? 2.112 -10.798 6.805 1.00 88.62 102 GLU A O 1
ATOM 812 N N . ILE A 1 103 ? 0.529 -10.215 5.317 1.00 87.81 103 ILE A N 1
ATOM 813 C CA . ILE A 1 103 ? -0.534 -9.985 6.316 1.00 87.81 103 ILE A CA 1
ATOM 814 C C . ILE A 1 103 ? -1.856 -10.701 6.002 1.00 87.81 103 ILE A C 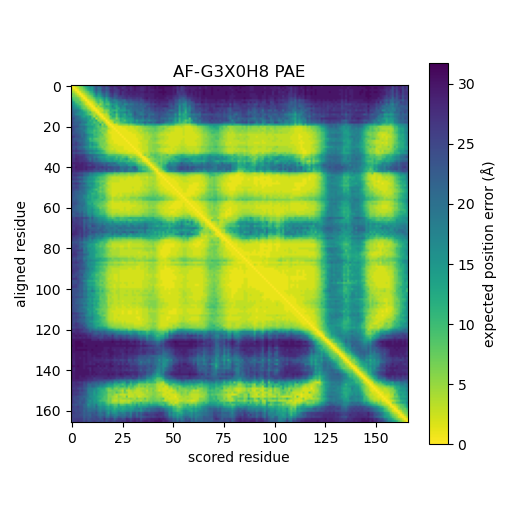1
ATOM 816 O O . ILE A 1 103 ? -2.855 -10.457 6.675 1.00 87.81 103 ILE A O 1
ATOM 820 N N . GLY A 1 104 ? -1.896 -11.570 4.987 1.00 90.44 104 GLY A N 1
ATOM 821 C CA . GLY A 1 104 ? -3.096 -12.338 4.631 1.00 90.44 104 GLY A CA 1
ATOM 822 C C . GLY A 1 104 ? -4.217 -11.516 3.987 1.00 90.44 104 GLY A C 1
ATOM 823 O O . GLY A 1 104 ? -5.334 -12.017 3.844 1.00 90.44 104 GLY A O 1
ATOM 824 N N . LEU A 1 105 ? -3.942 -10.263 3.608 1.00 89.81 105 LEU A N 1
ATOM 825 C CA . LEU A 1 105 ? -4.937 -9.331 3.089 1.00 89.81 105 LEU A CA 1
ATOM 826 C C . LEU A 1 105 ? -5.378 -9.733 1.678 1.00 89.81 105 LEU A C 1
ATOM 828 O O . LEU A 1 105 ? -4.617 -9.608 0.721 1.00 89.81 105 LEU A O 1
ATOM 832 N N . GLN A 1 106 ? -6.620 -10.194 1.543 1.00 92.25 106 GLN A N 1
ATOM 833 C CA . GLN A 1 106 ? -7.142 -10.641 0.257 1.00 92.25 106 GLN A CA 1
ATOM 834 C C . GLN A 1 106 ? -7.466 -9.445 -0.650 1.00 92.25 106 GLN A C 1
ATOM 836 O O . GLN A 1 106 ? -8.034 -8.459 -0.168 1.00 92.25 106 GLN A O 1
ATOM 841 N N . PRO A 1 107 ? -7.224 -9.526 -1.972 1.00 90.12 107 PRO A N 1
ATOM 842 C CA . PRO A 1 107 ? -7.513 -8.430 -2.901 1.00 90.12 107 PRO A CA 1
ATOM 843 C C . PRO A 1 107 ? -8.957 -7.907 -2.832 1.00 90.12 107 PRO A C 1
ATOM 845 O O . PRO A 1 107 ? -9.184 -6.706 -2.932 1.00 90.12 107 PRO A O 1
ATOM 848 N N . HIS A 1 108 ? -9.938 -8.782 -2.589 1.00 89.94 108 HIS A N 1
ATOM 849 C CA . HIS A 1 108 ? -11.352 -8.399 -2.475 1.00 89.94 108 HIS A CA 1
ATOM 850 C C . HIS A 1 108 ? -11.691 -7.624 -1.186 1.00 89.94 108 HIS A C 1
ATOM 852 O O . HIS A 1 108 ? -12.775 -7.055 -1.078 1.00 89.94 108 HIS A O 1
ATOM 858 N N . GLN A 1 109 ? -10.795 -7.605 -0.194 1.00 89.94 109 GLN A N 1
ATOM 859 C CA . GLN A 1 109 ? -10.942 -6.817 1.036 1.00 89.94 109 GLN A CA 1
ATOM 860 C C . GLN A 1 109 ? -10.414 -5.388 0.869 1.00 89.94 109 GLN A C 1
ATOM 862 O O . GLN A 1 109 ? -10.492 -4.592 1.806 1.00 89.94 109 GLN A O 1
ATOM 867 N N . VAL A 1 110 ? -9.857 -5.062 -0.299 1.00 91.31 110 VAL A N 1
ATOM 868 C CA . VAL A 1 110 ? -9.107 -3.836 -0.542 1.00 91.31 110 VAL A CA 1
ATOM 869 C C . VAL A 1 110 ? -9.757 -3.037 -1.663 1.00 91.31 110 VAL A C 1
ATOM 871 O O . VAL A 1 110 ? -9.979 -3.531 -2.763 1.00 91.31 110 VAL A O 1
ATOM 874 N N . GLU A 1 111 ? -10.015 -1.759 -1.405 1.00 93.50 111 GLU A N 1
ATOM 875 C CA . GLU A 1 111 ? -10.394 -0.795 -2.436 1.00 93.50 111 GLU A CA 1
ATOM 876 C C . GLU A 1 111 ? -9.202 0.124 -2.708 1.00 93.50 111 GLU A C 1
ATOM 878 O O . GLU A 1 111 ? -8.860 0.971 -1.878 1.00 93.50 111 GLU A O 1
ATOM 883 N N . VAL A 1 112 ? -8.565 -0.039 -3.870 1.00 94.00 112 VAL A N 1
ATOM 884 C CA . VAL A 1 112 ? -7.443 0.807 -4.296 1.00 94.00 112 VAL A CA 1
ATOM 885 C C . VAL A 1 112 ? -7.954 2.194 -4.690 1.00 94.00 112 VAL A C 1
ATOM 887 O O . VAL A 1 112 ? -8.836 2.340 -5.537 1.00 94.00 112 VAL A O 1
ATOM 890 N N . ILE A 1 113 ? -7.388 3.233 -4.075 1.00 94.00 113 ILE A N 1
ATOM 891 C CA . ILE A 1 113 ? -7.860 4.617 -4.209 1.00 94.00 113 ILE A CA 1
ATOM 892 C C . ILE A 1 113 ? -7.004 5.398 -5.204 1.00 94.00 113 ILE A C 1
ATOM 894 O O . ILE A 1 113 ? -7.552 6.069 -6.082 1.00 94.00 113 ILE A O 1
ATOM 898 N N . CYS A 1 114 ? -5.679 5.350 -5.044 1.00 92.88 114 CYS A N 1
ATOM 899 C CA . CYS A 1 114 ? -4.738 6.093 -5.877 1.00 92.88 114 CYS A CA 1
ATOM 900 C C . CYS A 1 114 ? -3.320 5.508 -5.839 1.00 92.88 114 CYS A C 1
ATOM 902 O O . CYS A 1 114 ? -2.956 4.754 -4.932 1.00 92.88 114 CYS A O 1
ATOM 904 N N . ARG A 1 115 ? -2.508 5.915 -6.820 1.00 93.19 115 ARG A N 1
ATOM 905 C CA . ARG A 1 115 ? -1.051 5.772 -6.811 1.00 93.19 115 ARG A CA 1
ATOM 906 C C . ARG A 1 115 ? -0.430 7.124 -6.489 1.00 93.19 115 ARG A C 1
ATOM 908 O O . ARG A 1 115 ? -0.762 8.120 -7.128 1.00 93.19 115 ARG A O 1
ATOM 915 N N . LEU A 1 116 ? 0.467 7.169 -5.512 1.00 91.69 116 LEU A N 1
ATOM 916 C CA . LEU A 1 116 ? 1.203 8.387 -5.170 1.00 91.69 116 LEU A CA 1
ATOM 917 C C . LEU A 1 116 ? 2.504 8.488 -5.972 1.00 91.69 116 LEU A C 1
ATOM 919 O O . LEU A 1 116 ? 2.921 7.544 -6.647 1.00 91.69 116 LEU A O 1
ATOM 923 N N . VAL A 1 117 ? 3.148 9.655 -5.896 1.00 89.31 117 VAL A N 1
ATOM 924 C CA . VAL A 1 117 ? 4.471 9.884 -6.492 1.00 89.31 117 VAL A CA 1
ATOM 925 C C . VAL A 1 117 ? 5.448 8.822 -5.965 1.00 89.31 117 VA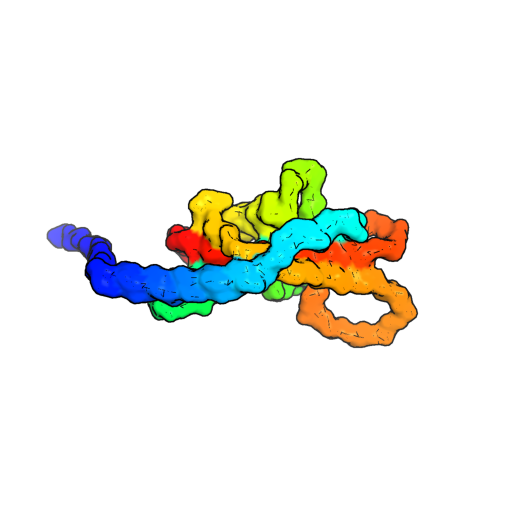L A C 1
ATOM 927 O O . VAL A 1 117 ? 5.545 8.652 -4.747 1.00 89.31 117 VAL A O 1
ATOM 930 N N . PRO A 1 118 ? 6.165 8.098 -6.843 1.00 86.69 118 PRO A N 1
ATOM 931 C CA . PRO A 1 118 ? 7.092 7.070 -6.400 1.00 86.69 118 PRO A CA 1
ATOM 932 C C . PRO A 1 118 ? 8.321 7.681 -5.730 1.00 86.69 118 PRO A C 1
ATOM 934 O O . PRO A 1 118 ? 8.807 8.746 -6.118 1.00 86.69 118 PRO A O 1
ATOM 937 N N . TYR A 1 119 ? 8.872 6.959 -4.761 1.00 85.56 119 TYR A N 1
ATOM 938 C CA . TYR A 1 119 ? 10.161 7.295 -4.170 1.00 85.56 119 TYR A CA 1
ATOM 939 C C . TYR A 1 119 ? 11.291 6.705 -5.020 1.00 85.56 119 TYR A C 1
ATOM 941 O O . TYR A 1 119 ? 11.287 5.508 -5.314 1.00 85.56 119 TYR A O 1
ATOM 949 N N . ILE A 1 120 ? 12.261 7.534 -5.412 1.00 83.12 120 ILE A N 1
ATOM 950 C CA . ILE A 1 120 ? 13.421 7.121 -6.213 1.00 83.12 120 ILE A CA 1
ATOM 951 C C . ILE A 1 120 ? 14.652 7.105 -5.309 1.00 83.12 120 ILE A C 1
ATOM 953 O O . ILE A 1 120 ? 15.135 8.157 -4.889 1.00 83.12 120 ILE A O 1
ATOM 957 N N . ASN A 1 121 ? 15.186 5.914 -5.042 1.00 72.69 121 ASN A N 1
ATOM 958 C CA . ASN A 1 121 ? 16.439 5.776 -4.312 1.00 72.69 121 ASN A CA 1
ATOM 959 C C . ASN A 1 121 ? 17.618 5.965 -5.280 1.00 72.69 121 ASN A C 1
ATOM 961 O O . ASN A 1 121 ? 17.718 5.256 -6.290 1.00 72.69 121 ASN A O 1
ATOM 965 N N . LYS A 1 122 ? 18.502 6.929 -4.992 1.00 61.94 122 LYS A N 1
ATOM 966 C CA . LYS A 1 122 ? 19.726 7.134 -5.778 1.00 61.94 122 LYS A CA 1
ATOM 967 C C . LYS A 1 122 ? 20.724 6.020 -5.437 1.00 61.94 122 LYS A C 1
ATOM 969 O O . LYS A 1 122 ? 20.879 5.705 -4.257 1.00 61.94 122 LYS A O 1
ATOM 974 N N . PRO A 1 123 ? 21.421 5.427 -6.422 1.00 54.25 123 PRO A N 1
ATOM 975 C CA . PRO A 1 123 ? 22.525 4.533 -6.107 1.00 54.25 123 PRO A CA 1
ATOM 976 C C . PRO A 1 123 ? 23.556 5.306 -5.276 1.00 54.25 123 PRO A C 1
ATOM 978 O O . PRO A 1 123 ? 23.895 6.444 -5.605 1.00 54.25 123 PRO A O 1
ATOM 981 N N . ILE A 1 124 ? 24.017 4.705 -4.178 1.00 52.41 124 ILE A N 1
ATOM 982 C CA . ILE A 1 124 ? 25.061 5.282 -3.330 1.00 52.41 124 ILE A CA 1
ATOM 983 C C . ILE A 1 124 ? 26.356 5.264 -4.150 1.00 52.41 124 ILE A C 1
ATOM 985 O O . ILE A 1 124 ? 27.075 4.268 -4.168 1.00 52.41 124 ILE A O 1
ATOM 989 N N . SER A 1 125 ? 26.649 6.352 -4.862 1.00 45.00 125 SER A N 1
ATOM 990 C CA . SER A 1 125 ? 28.011 6.649 -5.299 1.00 45.00 125 SER A CA 1
ATOM 991 C C . SER A 1 125 ? 28.829 6.861 -4.029 1.00 45.00 125 SER A C 1
ATOM 993 O O . SER A 1 125 ? 28.490 7.733 -3.230 1.00 45.00 125 SER A O 1
ATOM 995 N N . GLY A 1 126 ? 29.816 5.996 -3.795 1.00 47.72 126 GLY A N 1
ATOM 996 C CA . GLY A 1 126 ? 30.486 5.845 -2.507 1.00 47.72 126 GLY A CA 1
ATOM 997 C C . GLY A 1 126 ? 30.855 7.163 -1.829 1.00 47.72 126 GLY A C 1
ATOM 998 O O . GLY A 1 126 ? 31.645 7.930 -2.360 1.00 47.72 126 GLY A O 1
ATOM 999 N N . GLN A 1 127 ? 30.302 7.385 -0.638 1.00 37.84 127 GLN A N 1
ATOM 1000 C CA . GLN A 1 127 ? 30.928 8.128 0.451 1.00 37.84 127 GLN A CA 1
ATOM 1001 C C . GLN A 1 127 ? 30.150 7.843 1.739 1.00 37.84 127 GLN A C 1
ATOM 1003 O O . GLN A 1 127 ? 28.919 7.869 1.768 1.00 37.84 127 GLN A O 1
ATOM 1008 N N . GLY A 1 128 ? 30.883 7.481 2.793 1.00 45.25 128 GLY A N 1
ATOM 1009 C CA . GLY A 1 128 ? 30.323 7.154 4.095 1.00 45.25 128 GLY A CA 1
ATOM 1010 C C . GLY A 1 128 ? 29.582 8.348 4.688 1.00 45.25 128 GLY A C 1
ATOM 1011 O O . GLY A 1 128 ? 30.166 9.402 4.904 1.00 45.25 128 GLY A O 1
ATOM 1012 N N . SER A 1 129 ? 28.297 8.180 4.980 1.00 36.94 129 SER A N 1
ATOM 1013 C CA . SER A 1 129 ? 27.557 9.098 5.837 1.00 36.94 129 SER A CA 1
ATOM 1014 C C . SER A 1 129 ? 26.442 8.342 6.552 1.00 36.94 129 SER A C 1
ATOM 1016 O O . SER A 1 129 ? 25.903 7.356 6.048 1.00 36.94 129 SER A O 1
ATOM 1018 N N . LYS A 1 130 ? 26.203 8.737 7.799 1.00 36.69 130 LYS A N 1
ATOM 1019 C CA . LYS A 1 130 ? 25.472 7.996 8.831 1.00 36.69 130 LYS A CA 1
ATOM 1020 C C . LYS A 1 130 ? 24.058 7.618 8.369 1.00 36.69 130 LYS A C 1
ATOM 1022 O O . LYS A 1 130 ? 23.337 8.430 7.803 1.00 36.69 130 LYS A O 1
ATOM 1027 N N . ARG A 1 131 ? 23.683 6.362 8.642 1.00 44.03 131 ARG A N 1
ATOM 1028 C CA . ARG A 1 131 ? 22.392 5.740 8.311 1.00 44.03 131 ARG A CA 1
ATOM 1029 C C . ARG A 1 131 ? 21.223 6.554 8.874 1.00 44.03 131 ARG A C 1
ATOM 1031 O O . ARG A 1 131 ? 20.948 6.479 10.067 1.00 44.03 131 ARG A O 1
ATOM 1038 N N . SER A 1 132 ? 20.501 7.253 8.006 1.00 36.16 132 SER A N 1
ATOM 1039 C CA . SER A 1 132 ? 19.112 7.647 8.242 1.00 36.16 132 SER A CA 1
ATOM 1040 C C . SER A 1 132 ? 18.205 6.456 7.908 1.00 36.16 132 SER A C 1
ATOM 1042 O O . SER A 1 132 ? 18.087 5.986 6.774 1.00 36.16 132 SER A O 1
ATOM 1044 N N . SER A 1 133 ? 17.629 5.910 8.970 1.00 41.84 133 SER A N 1
ATOM 1045 C CA . SER A 1 133 ? 16.810 4.707 9.059 1.00 41.84 133 SER A CA 1
ATOM 1046 C C . SER A 1 133 ? 15.406 4.909 8.479 1.00 41.84 133 SER A C 1
ATOM 1048 O O . SER A 1 133 ? 14.468 5.182 9.221 1.00 41.84 133 SER A O 1
ATOM 1050 N N . THR A 1 134 ? 15.235 4.815 7.158 1.00 36.84 134 THR A N 1
ATOM 1051 C CA . THR A 1 134 ? 13.912 4.554 6.527 1.00 36.84 134 THR A CA 1
ATOM 1052 C C . THR A 1 134 ? 14.023 4.000 5.097 1.00 36.84 134 THR A C 1
ATOM 1054 O O . THR A 1 134 ? 13.071 4.041 4.319 1.00 36.84 134 THR A O 1
ATOM 1057 N N . THR A 1 135 ? 15.196 3.508 4.692 1.00 39.94 135 THR A N 1
ATOM 1058 C CA . THR A 1 135 ? 15.436 3.174 3.282 1.00 39.94 135 THR A CA 1
ATOM 1059 C C . THR A 1 135 ? 15.090 1.714 3.012 1.00 39.94 135 THR A C 1
ATOM 1061 O O . THR A 1 135 ? 15.862 0.825 3.369 1.00 39.94 135 THR A O 1
ATOM 1064 N N . TYR A 1 136 ? 13.965 1.479 2.327 1.00 38.72 136 TYR A N 1
ATOM 1065 C CA . TYR A 1 136 ? 13.584 0.191 1.738 1.00 38.72 136 TYR A CA 1
ATOM 1066 C C . TYR A 1 136 ? 14.755 -0.377 0.912 1.00 38.72 136 TYR A C 1
ATOM 1068 O O . TYR A 1 136 ? 14.980 0.007 -0.232 1.00 38.72 136 TYR A O 1
ATOM 1076 N N . 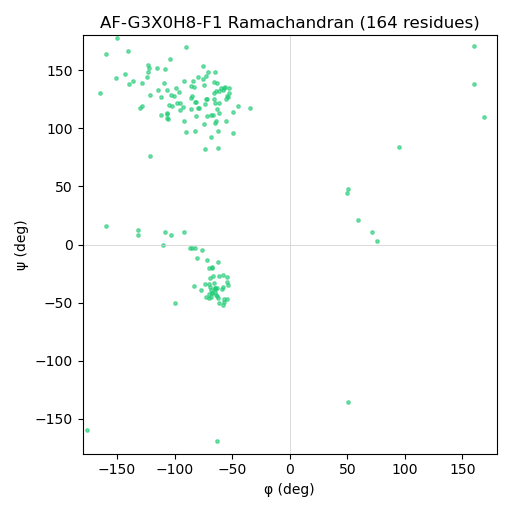SER A 1 137 ? 15.548 -1.261 1.522 1.00 41.22 137 SER A N 1
ATOM 1077 C CA . SER A 1 137 ? 16.758 -1.841 0.930 1.00 41.22 137 SER A CA 1
ATOM 1078 C C . SER A 1 137 ? 16.633 -3.364 0.889 1.00 41.22 137 SER A C 1
ATOM 1080 O O . SER A 1 137 ? 17.243 -4.087 1.680 1.00 41.22 137 SER A O 1
ATOM 1082 N N . LYS A 1 138 ? 15.838 -3.893 -0.051 1.00 44.34 138 LYS A N 1
ATOM 1083 C CA . LYS A 1 138 ? 15.958 -5.299 -0.482 1.00 44.34 138 LYS A CA 1
ATOM 1084 C C . LYS A 1 138 ? 17.099 -5.338 -1.516 1.00 44.34 138 LYS A C 1
ATOM 1086 O O . LYS A 1 138 ? 16.940 -4.969 -2.677 1.00 44.34 138 LYS A O 1
ATOM 1091 N N . CYS A 1 139 ? 18.303 -5.704 -1.073 1.00 34.66 139 CYS A N 1
ATOM 1092 C CA . CYS A 1 139 ? 19.473 -5.826 -1.946 1.00 34.66 139 CYS A CA 1
ATOM 1093 C C . CYS A 1 139 ? 19.362 -7.098 -2.803 1.00 34.66 139 CYS A C 1
ATOM 1095 O O . CYS A 1 139 ? 19.594 -8.206 -2.320 1.00 34.66 139 CYS A O 1
ATOM 1097 N N . GLY A 1 140 ? 19.015 -6.935 -4.081 1.00 36.16 140 GLY A N 1
ATOM 1098 C CA . GLY A 1 140 ? 19.267 -7.935 -5.115 1.00 36.16 140 GLY A CA 1
ATOM 1099 C C . GLY A 1 140 ? 20.675 -7.737 -5.674 1.00 36.16 140 GLY A C 1
ATOM 1100 O O . GLY A 1 140 ? 20.959 -6.693 -6.262 1.00 36.16 140 GLY A O 1
ATOM 1101 N N . LYS A 1 141 ? 21.553 -8.729 -5.494 1.00 36.47 141 LYS A N 1
ATOM 1102 C CA . LYS A 1 141 ? 22.920 -8.721 -6.035 1.00 36.47 141 LYS A CA 1
ATOM 1103 C C . LYS A 1 141 ? 22.891 -8.502 -7.554 1.00 36.47 141 LYS A C 1
ATOM 1105 O O . LYS A 1 141 ? 22.214 -9.226 -8.274 1.00 36.47 141 LYS A O 1
ATOM 1110 N N . GLY A 1 142 ? 23.610 -7.489 -8.026 1.00 35.59 142 GLY A N 1
ATOM 1111 C CA . GLY A 1 142 ? 23.844 -7.214 -9.444 1.00 35.59 142 GLY A CA 1
ATOM 1112 C C . GLY A 1 142 ? 24.465 -5.830 -9.600 1.00 35.59 142 GLY A C 1
ATOM 1113 O O . GLY A 1 142 ? 23.810 -4.826 -9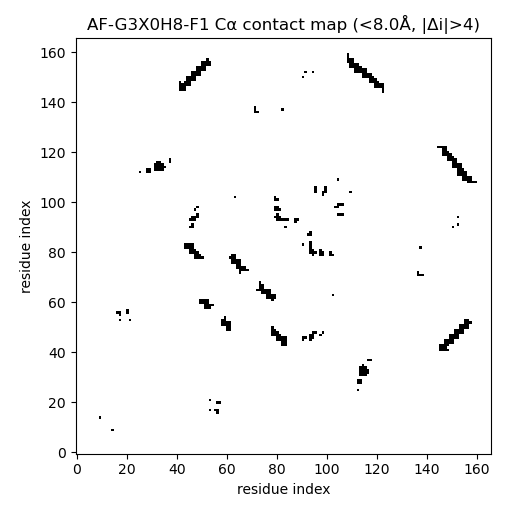.309 1.00 35.59 142 GLY A O 1
ATOM 1114 N N . ALA A 1 143 ? 25.740 -5.802 -9.978 1.00 38.03 143 ALA A N 1
ATOM 1115 C CA . ALA A 1 143 ? 26.520 -4.595 -10.199 1.00 38.03 143 ALA A CA 1
ATOM 1116 C C . ALA A 1 143 ? 25.959 -3.812 -11.398 1.00 38.03 143 ALA A C 1
ATOM 1118 O O . ALA A 1 143 ? 25.784 -4.355 -12.482 1.00 38.03 143 ALA A O 1
ATOM 1119 N N . GLY A 1 144 ? 25.636 -2.544 -11.170 1.00 40.94 144 GLY A N 1
ATOM 1120 C CA . GLY A 1 144 ? 25.105 -1.606 -12.154 1.00 40.94 144 GLY A CA 1
ATOM 1121 C C . GLY A 1 144 ? 24.421 -0.459 -11.418 1.00 40.94 144 GLY A C 1
ATOM 1122 O O . GLY A 1 144 ? 23.736 -0.707 -10.424 1.00 40.94 144 GLY A O 1
ATOM 1123 N N . ASN A 1 145 ? 24.617 0.785 -11.865 1.00 43.09 145 ASN A N 1
ATOM 1124 C CA . ASN A 1 145 ? 23.938 1.972 -11.330 1.00 43.09 145 ASN A CA 1
ATOM 1125 C C . ASN A 1 145 ? 22.420 1.846 -11.549 1.00 43.09 145 ASN A C 1
ATOM 1127 O O . ASN A 1 145 ? 21.874 2.332 -12.535 1.00 43.09 145 ASN A O 1
ATOM 1131 N N . ARG A 1 146 ? 21.730 1.136 -10.654 1.00 55.19 146 ARG A N 1
ATOM 1132 C CA . ARG A 1 146 ? 20.298 0.851 -10.756 1.00 55.19 146 ARG A CA 1
ATOM 1133 C C . ARG A 1 146 ? 19.546 1.689 -9.734 1.00 55.19 146 ARG A C 1
ATOM 1135 O O . ARG A 1 146 ? 19.612 1.422 -8.537 1.00 55.19 146 ARG A O 1
ATOM 1142 N N . TYR A 1 147 ? 18.816 2.689 -10.219 1.00 54.28 147 TYR A N 1
ATOM 1143 C CA . TYR A 1 147 ? 17.795 3.367 -9.426 1.00 54.28 147 TYR A CA 1
ATOM 1144 C C . TYR A 1 147 ? 16.723 2.354 -9.019 1.00 54.28 147 TYR A C 1
ATOM 1146 O O . TYR A 1 147 ? 16.233 1.584 -9.852 1.00 54.28 147 TYR A O 1
ATOM 1154 N N . GLN A 1 148 ? 16.371 2.356 -7.736 1.00 66.44 148 GLN A N 1
ATOM 1155 C CA . GLN A 1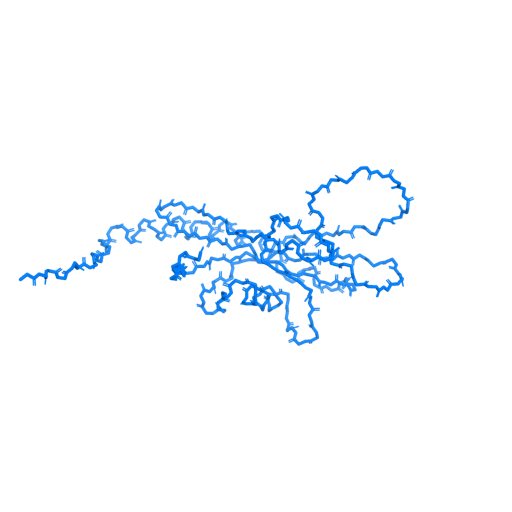 148 ? 15.229 1.600 -7.229 1.00 66.44 148 GLN A CA 1
ATOM 1156 C C . GLN A 1 148 ? 14.052 2.553 -7.091 1.00 66.44 148 GLN A C 1
ATOM 1158 O O . GLN A 1 148 ? 14.203 3.662 -6.578 1.00 66.44 148 GLN A O 1
ATOM 1163 N N . SER A 1 149 ? 12.890 2.114 -7.554 1.00 73.44 149 SER A N 1
ATOM 1164 C CA . SER A 1 149 ? 11.650 2.877 -7.438 1.00 73.44 149 SER A CA 1
ATOM 1165 C C . SER A 1 149 ? 10.675 2.160 -6.534 1.00 73.44 149 SER A C 1
ATOM 1167 O O . SER A 1 149 ? 10.491 0.954 -6.677 1.00 73.44 149 SER A O 1
ATOM 1169 N N . VAL A 1 150 ? 10.084 2.900 -5.602 1.00 77.69 150 VAL A N 1
ATOM 1170 C CA . VAL A 1 150 ? 9.042 2.402 -4.707 1.00 77.69 150 VAL A CA 1
ATOM 1171 C C . VAL A 1 150 ? 7.738 3.097 -5.071 1.00 77.69 150 VAL A C 1
ATOM 1173 O O . VAL A 1 150 ? 7.602 4.307 -4.882 1.00 77.69 150 VAL A O 1
ATOM 1176 N N . PHE A 1 151 ? 6.791 2.338 -5.610 1.00 81.12 151 PHE A N 1
ATOM 1177 C CA . PHE A 1 151 ? 5.448 2.801 -5.927 1.00 81.12 151 PHE A CA 1
ATOM 1178 C C . PHE A 1 151 ? 4.564 2.684 -4.686 1.00 81.12 151 PHE A C 1
ATOM 1180 O O . PHE A 1 151 ? 4.476 1.617 -4.081 1.00 81.12 151 PHE A O 1
ATOM 1187 N N . LEU A 1 152 ? 3.916 3.786 -4.305 1.00 83.38 152 LEU A N 1
ATOM 1188 C CA . LEU A 1 152 ? 2.959 3.809 -3.200 1.00 83.38 152 LEU A CA 1
ATOM 1189 C C . LEU A 1 152 ? 1.543 3.638 -3.744 1.00 83.38 152 LEU A C 1
ATOM 1191 O O . LEU A 1 152 ? 1.034 4.520 -4.440 1.00 83.38 152 LEU A O 1
ATOM 1195 N N . THR A 1 153 ? 0.902 2.535 -3.375 1.00 85.44 153 THR A N 1
ATOM 1196 C CA . THR A 1 153 ? -0.516 2.283 -3.644 1.00 85.44 153 THR A CA 1
ATOM 1197 C C . THR A 1 153 ? -1.302 2.539 -2.369 1.00 85.44 153 THR A C 1
ATOM 1199 O O . THR A 1 153 ? -1.062 1.881 -1.364 1.00 85.44 153 THR A O 1
ATOM 1202 N N . VAL A 1 154 ? -2.240 3.486 -2.387 1.00 85.88 154 VAL A N 1
ATOM 1203 C CA . VAL A 1 154 ? -3.108 3.755 -1.232 1.00 85.88 154 VAL A CA 1
ATOM 1204 C C . VAL A 1 154 ? -4.413 3.011 -1.408 1.00 85.88 154 VAL A C 1
ATOM 1206 O O . VAL A 1 154 ? -5.054 3.118 -2.457 1.00 85.88 154 VAL A O 1
ATOM 1209 N N . ALA A 1 155 ? -4.832 2.301 -0.369 1.00 83.44 155 ALA A N 1
ATOM 1210 C CA . ALA A 1 155 ? -6.088 1.582 -0.399 1.00 83.44 155 ALA A CA 1
ATOM 1211 C C . ALA A 1 155 ? -6.800 1.625 0.946 1.00 83.44 155 ALA A C 1
ATOM 1213 O O . ALA A 1 155 ? -6.160 1.624 1.995 1.00 83.44 155 ALA A O 1
ATOM 1214 N N . THR A 1 156 ? -8.131 1.638 0.918 1.00 83.94 156 THR A N 1
ATOM 1215 C CA . THR A 1 156 ? -8.911 1.348 2.124 1.00 83.94 156 THR A CA 1
ATOM 1216 C C . THR A 1 156 ? -9.096 -0.145 2.264 1.00 83.94 156 THR A C 1
ATOM 1218 O O . THR A 1 156 ? -9.437 -0.813 1.287 1.00 83.94 156 THR A O 1
ATOM 1221 N N . ILE A 1 157 ? -8.927 -0.644 3.482 1.00 79.62 157 ILE A N 1
ATOM 1222 C CA . ILE A 1 157 ? -9.287 -2.013 3.818 1.00 79.62 157 ILE A CA 1
ATOM 1223 C C . ILE A 1 157 ? -10.731 -2.021 4.336 1.00 79.62 157 ILE A C 1
ATOM 1225 O O . ILE A 1 157 ? -11.158 -1.093 5.029 1.00 79.62 157 ILE A O 1
ATOM 1229 N N . GLY A 1 158 ? -11.500 -3.041 3.956 1.00 70.25 158 GLY A N 1
ATOM 1230 C CA . GLY A 1 158 ? -12.788 -3.348 4.572 1.00 70.25 158 GLY A CA 1
ATOM 1231 C C . GLY A 1 158 ? -12.649 -3.733 6.049 1.00 70.25 158 GLY A C 1
ATOM 1232 O O . GLY A 1 158 ? -11.588 -3.589 6.656 1.00 70.25 158 GLY A O 1
ATOM 1233 N N . GLU A 1 159 ? -13.722 -4.247 6.650 1.00 59.06 159 GLU A N 1
ATOM 1234 C CA . GLU A 1 159 ? -13.604 -4.859 7.975 1.00 59.06 159 GLU A CA 1
ATOM 1235 C C . GLU A 1 159 ? -12.707 -6.099 7.865 1.00 59.06 159 GLU A C 1
ATOM 1237 O O . GLU A 1 159 ? -13.094 -7.123 7.302 1.00 59.06 159 GLU A O 1
ATOM 1242 N N . ILE A 1 160 ? -11.475 -5.991 8.363 1.00 53.03 160 ILE A N 1
ATOM 1243 C CA . ILE A 1 160 ? -10.634 -7.160 8.599 1.00 53.03 160 ILE A CA 1
ATOM 1244 C C . ILE A 1 160 ? -11.240 -7.834 9.830 1.00 53.03 160 ILE A C 1
ATOM 1246 O O . ILE A 1 160 ? -11.296 -7.183 10.880 1.00 53.03 160 ILE A O 1
ATOM 1250 N N . PRO A 1 161 ? -11.687 -9.101 9.763 1.00 47.44 161 PRO A N 1
ATOM 1251 C CA . PRO A 1 161 ? -11.839 -9.876 10.978 1.00 47.44 161 PRO A CA 1
ATOM 1252 C C . PRO A 1 161 ? -10.432 -9.970 11.558 1.00 47.44 161 PRO A C 1
ATOM 1254 O O . PRO A 1 161 ? -9.608 -10.730 11.055 1.00 47.44 161 PRO A O 1
ATOM 1257 N N . LEU A 1 162 ? -10.116 -9.097 12.520 1.00 46.00 162 LEU A N 1
ATOM 1258 C CA . LEU A 1 162 ? -8.852 -9.140 13.239 1.00 46.00 162 LEU A CA 1
ATOM 1259 C C . LEU A 1 162 ? -8.691 -10.587 13.686 1.00 46.00 162 LEU A C 1
ATOM 1261 O O . LEU A 1 162 ? -9.530 -11.089 14.440 1.00 46.00 162 LEU A O 1
ATOM 1265 N N . LEU A 1 163 ? -7.680 -11.274 13.149 1.00 41.38 163 LEU A N 1
ATOM 1266 C CA . LEU A 1 163 ? -7.343 -12.596 13.646 1.00 41.38 163 LEU A CA 1
ATOM 1267 C C . LEU A 1 163 ? -7.168 -12.443 15.162 1.00 41.38 163 LEU A C 1
ATOM 1269 O O . LEU A 1 163 ? -6.527 -11.474 15.588 1.00 41.38 163 LEU A O 1
ATOM 1273 N N . PRO A 1 164 ? -7.802 -13.307 15.974 1.00 33.25 164 PRO A N 1
ATOM 1274 C CA . PRO A 1 164 ? -7.664 -13.226 17.416 1.00 33.25 164 PRO A CA 1
ATOM 1275 C C . PRO A 1 164 ? -6.171 -13.249 17.731 1.00 33.25 164 PRO A C 1
ATOM 1277 O O . PRO A 1 164 ? -5.452 -14.099 17.209 1.00 33.25 164 PRO A O 1
ATOM 1280 N N . ASN A 1 165 ? -5.738 -12.245 18.496 1.00 32.75 165 ASN A N 1
ATOM 1281 C CA . ASN A 1 165 ? -4.351 -11.999 18.879 1.00 32.75 165 ASN A CA 1
ATOM 1282 C C . ASN A 1 165 ? -3.589 -13.319 19.084 1.00 32.75 165 ASN A C 1
ATOM 1284 O O . ASN A 1 165 ? -3.954 -14.100 19.962 1.00 32.75 165 ASN A O 1
ATOM 1288 N N . THR A 1 166 ? -2.559 -13.561 18.273 1.00 35.50 166 THR A N 1
ATOM 1289 C CA . THR A 1 166 ? -1.462 -14.470 18.640 1.00 35.50 166 THR A CA 1
ATOM 1290 C C . THR A 1 166 ? -0.622 -13.849 19.737 1.00 35.50 166 THR A C 1
ATOM 1292 O O . THR A 1 166 ? -0.327 -12.637 19.597 1.00 35.50 166 THR A O 1
#

Solvent-accessible surface area (backbone atoms only — not comparable to full-atom values): 10257 Å² total; per-residue (Å²): 140,86,84,81,83,78,80,77,76,80,53,75,70,59,57,56,54,53,48,47,60,56,50,51,51,47,60,56,47,47,76,54,41,50,68,70,79,78,75,84,82,61,92,41,48,29,12,28,31,49,39,34,39,77,54,96,89,40,82,44,75,59,69,41,69,38,59,71,86,45,98,53,70,47,58,41,79,39,56,38,44,41,68,60,52,96,85,42,90,44,67,61,48,26,10,46,51,32,25,28,74,75,71,65,46,53,69,91,47,46,48,80,61,32,28,44,80,59,49,72,46,74,60,81,74,88,71,95,70,84,86,76,92,78,73,91,61,84,83,74,91,70,95,67,94,56,44,38,34,37,39,39,35,35,25,41,44,57,90,69,80,71,71,76,85,128

Radius of gyration: 19.2 Å; Cα contacts (8 Å, |Δi|>4): 243; chains: 1; bounding box: 60×35×50 Å

Nearest PDB structures (foldseek):
  5qhg-assembly1_A  TM=9.401E-01  e=1.114E-14  Homo sapiens
  5qgk-assembly1_A  TM=9.176E-01  e=9.489E-14  Homo sapiens
  5t3p-assembly1_A  TM=8.952E-01  e=7.810E-14  Homo sapiens
  3dup-assembly1_B  TM=6.736E-01  e=4.303E-03  Rhodospirillum rubrum ATCC 11170
  7aus-assembly1_A  TM=5.831E-01  e=2.180E-02  Saccharomyces cerevisiae S288C

pLDDT: mean 72.42, std 20.57, range [32.75, 96.06]

Foldseek 3Di:
DDDDDDPDDDDPVVVVLLVVLVVVVLVVVLVQFPDCVPVPDFPWEKEFEFEWERDPNDTDTDWDQADLPDPPRHRDIHGQITTDDPPQPDSVSRHQVSCCVRPVQHPVQKDWRHKHDKDKDFPCPDDDDDDPPDDPDPDDDDDDRGIYIYIYTYIYGHDDPPDPDD

InterPro domains:
  IPR000059 NUDIX hydrolase, NudL, conserved site [PS01293] (62-82)
  IPR000086 NUDIX hydrolase domain [PF00293] (47-115)
  IPR000086 NUDIX hydrolase domain [PS51462] (43-166)
  IPR015797 NUDIX hydrolase-like domain superfamily [SSF55811] (24-119)
  IPR045121 Coenzyme A pyrophosphatase [PTHR12992] (39-122)
  IPR045121 Coenzyme A pyrophosphatase [cd03426] (45-123)

Mean predicted aligned error: 12.8 Å

Organism: Sarcophilus harrisii (NCBI:txid9305)

Secondary structure (DSSP, 8-state):
--------PPPHHHHHHHHHHHHHHHHHHHTT--TTTTTTS-SEEEEEEEEEEEETTEEEE--EE--TTSSSSTT-EE-SEEE--TT-SSHHHHHHHHHHHHH---GGGEEEEEEPPPEEEPP--S------S----------S---EEEEEEEEEE---------